Protein AF-A0A0M3JGM7-F1 (afdb_monomer_lite)

Radius of gyration: 19.98 Å; chains: 1; bounding box: 47×56×38 Å

Foldseek 3Di:
DDAPVQLVVVLVVLLVVLPDDFDPPDPPPPPDDPPVNRVVSSVVSVVPDDVVSVDDDPVCLDQDPVRNRSDRDDDHCDCPVNVDPPVVCVVVPDDDDDDDDDDPCNCVSRDPPPPDDDDDD

Sequence (121 aa):
MNSTRRVRNALMLHARQIGWKYPENGEDIWQFCDEKAMNRDMIEYLKEKRASALSLGVRSLRKRKDNIYGIDFTPVYDRDFFPEPIEELRKTAPKKKCITGTTEYEGLFFGRRLLHISKSS

Secondary structure (DSSP, 8-state):
-B-HHHHHHHHHHHHHHTT----SS-TT-TTTS-H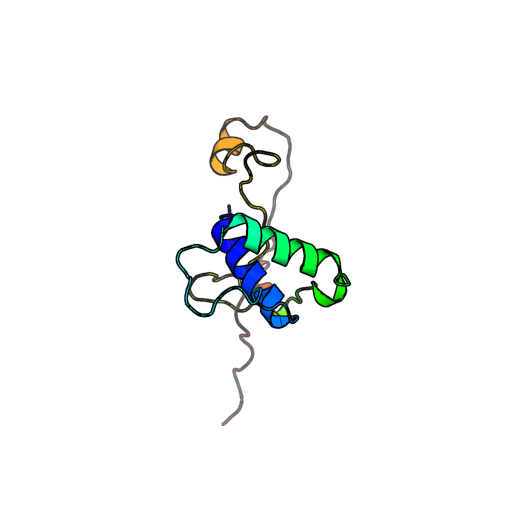HHHHHHHHHHHHTS-HHHH---GGG----SS-TT------B--SSSSSS-HHHHHHHSPP--------TTGGGGGS----------

pLDDT: mean 80.11, std 16.75, range [38.72, 96.56]

InterPro domains:
  IPR002018 Carboxylesterase, type B [PF00135] (33-115)
  IPR029058 Alpha/Beta hydrolase fold [G3DSA:3.40.50.1820] (8-121)
  IPR029058 Alpha/Beta hydrolase fold [SSF53474] (40-116)

Organism: Anisakis simplex (NCBI:txid6269)

Structure (mmCIF, N/CA/C/O backbone):
data_AF-A0A0M3JGM7-F1
#
_entry.id   AF-A0A0M3JGM7-F1
#
loop_
_atom_site.group_PDB
_atom_site.id
_atom_site.type_symbol
_atom_site.label_atom_id
_atom_site.label_alt_id
_atom_site.label_comp_id
_atom_site.label_asym_id
_atom_site.label_entity_id
_atom_site.label_seq_id
_atom_site.pdbx_PDB_ins_code
_atom_site.Cartn_x
_atom_site.Cartn_y
_atom_site.Cartn_z
_atom_site.occupancy
_atom_site.B_iso_or_equiv
_atom_site.auth_seq_id
_atom_site.auth_comp_id
_atom_site.auth_asym_id
_atom_site.auth_atom_id
_atom_site.pdbx_PDB_model_num
ATOM 1 N N . MET A 1 1 ? 0.986 4.294 11.064 1.00 70.06 1 MET A N 1
ATOM 2 C CA . MET A 1 1 ? 0.924 4.036 9.595 1.00 70.06 1 MET A CA 1
ATOM 3 C C . MET A 1 1 ? 2.307 4.150 8.960 1.00 70.06 1 MET A C 1
ATOM 5 O O . MET A 1 1 ? 3.199 4.720 9.581 1.00 70.06 1 MET A O 1
ATOM 9 N N . ASN A 1 2 ? 2.508 3.599 7.758 1.00 75.56 2 ASN A N 1
ATOM 10 C CA . ASN A 1 2 ? 3.779 3.737 7.039 1.00 75.56 2 ASN A CA 1
ATOM 11 C C . ASN A 1 2 ? 3.912 5.150 6.444 1.00 75.56 2 ASN A C 1
ATOM 13 O O . ASN A 1 2 ? 2.904 5.785 6.130 1.00 75.56 2 ASN A O 1
ATOM 17 N N . SER A 1 3 ? 5.137 5.660 6.303 1.00 83.19 3 SER A N 1
ATOM 18 C CA . SER A 1 3 ? 5.353 6.981 5.704 1.00 83.19 3 SER A CA 1
ATOM 19 C C . SER A 1 3 ? 5.499 6.874 4.191 1.00 83.19 3 SER A C 1
ATOM 21 O O . SER A 1 3 ? 6.104 5.930 3.677 1.00 83.19 3 SER A O 1
ATOM 23 N N . THR A 1 4 ? 4.996 7.878 3.473 1.00 87.19 4 THR A N 1
ATOM 24 C CA . THR A 1 4 ? 5.102 7.973 2.007 1.00 87.19 4 THR A CA 1
ATOM 25 C C . THR A 1 4 ? 6.548 7.840 1.536 1.00 87.19 4 THR A C 1
ATOM 27 O O . THR A 1 4 ? 6.827 7.105 0.594 1.00 87.19 4 THR A O 1
ATOM 30 N N . ARG A 1 5 ? 7.497 8.446 2.263 1.00 87.38 5 ARG A N 1
ATOM 31 C CA . ARG A 1 5 ? 8.938 8.326 1.995 1.00 87.38 5 ARG A CA 1
ATOM 32 C C . ARG A 1 5 ? 9.445 6.883 2.063 1.00 87.38 5 ARG A C 1
ATOM 34 O O . ARG A 1 5 ? 10.242 6.476 1.225 1.00 87.38 5 ARG A O 1
ATOM 41 N N . ARG A 1 6 ? 9.008 6.098 3.054 1.00 85.25 6 ARG A N 1
ATOM 42 C CA . ARG A 1 6 ? 9.443 4.698 3.200 1.00 85.25 6 ARG A CA 1
ATOM 43 C C . ARG A 1 6 ? 8.909 3.830 2.069 1.00 85.25 6 ARG A C 1
ATOM 45 O O . ARG A 1 6 ? 9.682 3.080 1.480 1.00 85.25 6 ARG A O 1
ATOM 52 N N . VAL A 1 7 ? 7.625 3.978 1.740 1.00 89.31 7 VAL A N 1
ATOM 53 C CA . VAL A 1 7 ? 7.004 3.256 0.621 1.00 89.31 7 VAL A CA 1
ATOM 54 C C . VAL A 1 7 ? 7.652 3.646 -0.704 1.00 89.31 7 VAL A C 1
ATOM 56 O O . VAL A 1 7 ? 8.015 2.767 -1.476 1.00 89.31 7 VAL A O 1
ATOM 59 N N . ARG A 1 8 ? 7.899 4.942 -0.935 1.00 90.19 8 ARG A N 1
ATOM 60 C CA . ARG A 1 8 ? 8.627 5.445 -2.110 1.00 90.19 8 ARG A CA 1
ATOM 61 C C . ARG A 1 8 ? 10.013 4.810 -2.233 1.00 90.19 8 ARG A C 1
ATOM 63 O O . ARG A 1 8 ? 10.365 4.323 -3.300 1.00 90.19 8 ARG A O 1
ATOM 70 N N . ASN A 1 9 ? 10.793 4.769 -1.153 1.00 87.94 9 ASN A N 1
ATOM 71 C CA . ASN A 1 9 ? 12.131 4.172 -1.181 1.00 87.94 9 ASN A CA 1
ATOM 72 C C . ASN A 1 9 ? 12.094 2.672 -1.494 1.00 87.94 9 ASN A C 1
ATOM 74 O O . ASN A 1 9 ? 12.902 2.191 -2.287 1.00 87.94 9 ASN A O 1
ATOM 78 N N . ALA A 1 10 ? 11.146 1.935 -0.914 1.00 88.12 10 ALA A N 1
ATOM 79 C CA . ALA A 1 10 ? 10.956 0.527 -1.238 1.00 88.12 10 ALA A CA 1
ATOM 80 C C . ALA A 1 10 ? 10.496 0.318 -2.689 1.00 88.12 10 ALA A C 1
ATOM 82 O O . ALA A 1 10 ? 10.992 -0.589 -3.358 1.00 88.12 10 ALA A O 1
ATOM 83 N N . LEU A 1 11 ? 9.612 1.186 -3.194 1.00 90.81 11 LEU A N 1
ATOM 84 C CA . LEU A 1 11 ? 9.156 1.167 -4.582 1.00 90.81 11 LEU A CA 1
ATOM 85 C C . LEU A 1 11 ? 10.310 1.408 -5.553 1.00 90.81 11 LEU A C 1
ATOM 87 O O . LEU A 1 11 ? 10.450 0.647 -6.500 1.00 90.81 11 LEU A O 1
ATOM 91 N N . MET A 1 12 ? 11.179 2.387 -5.283 1.00 90.31 12 MET A N 1
ATOM 92 C CA . MET A 1 12 ? 12.376 2.638 -6.096 1.00 90.31 12 MET A CA 1
ATOM 93 C C . MET A 1 12 ? 13.306 1.420 -6.122 1.00 90.31 12 MET A C 1
ATOM 95 O O . MET A 1 12 ? 13.783 1.028 -7.183 1.00 90.31 12 MET A O 1
ATOM 99 N N . LEU A 1 13 ? 13.550 0.780 -4.972 1.00 88.06 13 LEU A N 1
ATOM 100 C CA . LEU A 1 13 ? 14.367 -0.437 -4.918 1.00 88.06 13 LEU A CA 1
ATOM 101 C C . LEU A 1 13 ? 13.747 -1.576 -5.732 1.00 88.06 13 LEU A C 1
ATOM 103 O O . LEU A 1 13 ? 14.460 -2.259 -6.465 1.00 88.06 13 LEU A O 1
ATOM 107 N N . HIS A 1 14 ? 12.433 -1.770 -5.624 1.00 89.44 14 HIS A N 1
ATOM 108 C CA . HIS A 1 14 ? 11.730 -2.801 -6.376 1.00 89.44 14 HIS A CA 1
ATOM 109 C C . HIS A 1 14 ? 11.713 -2.504 -7.882 1.00 89.44 14 HIS A C 1
ATOM 111 O O . HIS A 1 14 ? 12.056 -3.376 -8.675 1.00 89.44 14 HIS A O 1
ATOM 117 N N . ALA A 1 15 ? 11.421 -1.261 -8.275 1.00 91.88 15 ALA A N 1
ATOM 118 C CA . ALA A 1 15 ? 11.470 -0.800 -9.659 1.00 91.88 15 ALA A CA 1
ATOM 119 C C . ALA A 1 15 ? 12.847 -1.085 -10.280 1.00 91.88 15 ALA A C 1
ATOM 121 O O . ALA A 1 15 ? 12.933 -1.638 -11.375 1.00 91.88 15 ALA A O 1
ATOM 122 N N . ARG A 1 16 ? 13.935 -0.811 -9.546 1.00 90.19 16 ARG A N 1
ATOM 123 C CA . ARG A 1 16 ? 15.303 -1.132 -9.984 1.00 90.19 16 ARG A CA 1
ATOM 124 C C . ARG A 1 16 ? 15.534 -2.629 -10.174 1.00 90.19 16 ARG A C 1
ATOM 126 O O . ARG A 1 16 ? 16.184 -3.022 -11.136 1.00 90.19 16 ARG A O 1
ATOM 133 N N . GLN A 1 17 ? 15.000 -3.472 -9.289 1.00 89.12 17 GLN A N 1
ATOM 134 C CA . GLN A 1 17 ? 15.122 -4.931 -9.414 1.00 89.12 17 GLN A CA 1
ATOM 135 C C . GLN A 1 17 ? 14.430 -5.478 -10.665 1.00 89.12 17 GLN A C 1
ATOM 137 O O . GLN A 1 17 ? 14.894 -6.468 -11.223 1.00 89.12 17 GLN A O 1
ATOM 142 N N . ILE A 1 18 ? 13.348 -4.836 -11.109 1.00 91.94 18 ILE A N 1
ATOM 143 C CA . ILE A 1 18 ? 12.603 -5.241 -12.309 1.00 91.94 18 ILE A CA 1
ATOM 144 C C . ILE A 1 18 ? 13.061 -4.508 -13.579 1.00 91.94 18 ILE A C 1
ATOM 146 O O . ILE A 1 18 ? 12.479 -4.713 -14.643 1.00 91.94 18 ILE A O 1
ATOM 150 N N . GLY A 1 19 ? 14.130 -3.707 -13.482 1.00 91.94 19 GLY A N 1
ATOM 151 C CA . GLY A 1 19 ? 14.836 -3.119 -14.620 1.00 91.94 19 GLY A CA 1
ATOM 152 C C . GLY A 1 19 ? 14.605 -1.625 -14.852 1.00 91.94 19 GLY A C 1
ATOM 153 O O . GLY A 1 19 ? 14.977 -1.137 -15.917 1.00 91.94 19 GLY A O 1
ATOM 154 N N . TRP A 1 20 ? 13.992 -0.893 -13.916 1.00 92.75 20 TRP A N 1
ATOM 155 C CA . TRP A 1 20 ? 13.938 0.570 -13.986 1.00 92.75 20 TRP A CA 1
ATOM 156 C C . TRP A 1 20 ? 15.335 1.151 -13.754 1.00 92.75 20 TRP A C 1
ATOM 158 O O . TRP A 1 20 ? 16.053 0.732 -12.838 1.00 92.75 20 TRP A O 1
ATOM 168 N N . LYS A 1 21 ? 15.720 2.124 -14.575 1.00 88.88 21 LYS A N 1
ATOM 169 C CA . LYS A 1 21 ? 16.975 2.866 -14.450 1.00 88.88 21 LYS A CA 1
ATOM 170 C C . LYS A 1 21 ? 16.655 4.320 -14.161 1.00 88.88 21 LYS A C 1
ATOM 172 O O . LYS A 1 21 ? 15.591 4.800 -14.530 1.00 88.88 21 LYS A O 1
ATOM 177 N N . TYR A 1 22 ? 17.591 5.008 -13.520 1.00 77.81 22 TYR A N 1
ATOM 178 C CA . TYR A 1 22 ? 17.483 6.453 -13.406 1.00 77.81 22 TYR A CA 1
ATOM 179 C C . TYR A 1 22 ? 17.508 7.079 -14.808 1.00 77.81 22 TYR A C 1
ATOM 181 O O . TYR A 1 22 ? 18.282 6.608 -15.648 1.00 77.81 22 TYR A O 1
ATOM 189 N N . PRO A 1 23 ? 16.688 8.111 -15.069 1.00 71.38 23 PRO A N 1
ATOM 190 C CA . PRO A 1 23 ? 16.793 8.876 -16.303 1.00 71.38 23 PRO A CA 1
ATOM 191 C C . PRO A 1 23 ? 18.207 9.465 -16.397 1.00 71.38 23 PRO A C 1
ATOM 193 O O . PRO A 1 23 ? 18.711 10.002 -15.413 1.00 71.38 23 PRO A O 1
ATOM 196 N N . GLU A 1 24 ? 18.850 9.346 -17.563 1.00 62.81 24 GLU A N 1
ATOM 197 C CA . GLU A 1 24 ? 20.281 9.628 -17.818 1.00 62.81 24 GLU A CA 1
ATOM 198 C C . GLU A 1 24 ? 20.706 11.106 -17.653 1.00 62.81 24 GLU A C 1
ATOM 200 O O . GLU A 1 24 ? 21.799 11.502 -18.054 1.00 62.81 24 GLU A O 1
ATOM 205 N N . ASN A 1 25 ? 19.898 11.937 -16.995 1.00 55.50 25 ASN A N 1
ATOM 206 C CA . ASN A 1 25 ? 20.221 13.328 -16.700 1.00 55.50 25 ASN A CA 1
ATOM 207 C C . ASN A 1 25 ? 21.149 13.444 -15.475 1.00 55.50 25 ASN A C 1
ATOM 209 O O . ASN A 1 25 ? 20.778 14.000 -14.442 1.00 55.50 25 ASN A O 1
ATOM 213 N N . GLY A 1 26 ? 22.378 12.950 -15.643 1.00 47.44 26 GLY A N 1
ATOM 214 C CA . GLY A 1 26 ? 23.552 13.354 -14.873 1.00 47.44 26 GLY A CA 1
ATOM 215 C C . GLY A 1 26 ? 23.883 12.481 -13.666 1.00 47.44 26 GLY A C 1
ATOM 216 O O . GLY A 1 26 ? 23.396 12.705 -12.556 1.00 47.44 26 GLY A O 1
ATOM 217 N N . GLU A 1 27 ? 24.842 11.579 -13.867 1.00 47.94 27 GLU A N 1
ATOM 218 C CA . GLU A 1 27 ? 25.781 11.107 -12.842 1.00 47.94 27 GLU A CA 1
ATOM 219 C C . GLU A 1 27 ? 26.613 12.303 -12.324 1.00 47.94 27 GLU A C 1
ATOM 221 O O . GLU A 1 27 ? 27.776 12.434 -12.663 1.00 47.94 27 GLU A O 1
ATOM 226 N N . ASP A 1 28 ? 25.978 13.245 -11.617 1.00 46.31 28 ASP A N 1
ATOM 227 C CA . ASP A 1 28 ? 26.620 14.212 -10.699 1.00 46.31 28 ASP A CA 1
ATOM 228 C C . ASP A 1 28 ? 25.630 15.161 -9.998 1.00 46.31 28 ASP A C 1
ATOM 230 O O . ASP A 1 28 ? 26.021 16.067 -9.262 1.00 46.31 28 ASP A O 1
ATOM 234 N N . ILE A 1 29 ? 24.317 14.966 -10.161 1.00 44.47 29 ILE A N 1
ATOM 235 C CA . ILE A 1 29 ? 23.328 15.901 -9.627 1.00 44.47 29 ILE A CA 1
ATOM 236 C C . ILE A 1 29 ? 22.332 15.184 -8.710 1.00 44.47 29 ILE A C 1
ATOM 238 O O . ILE A 1 29 ? 21.125 15.147 -8.942 1.00 44.47 29 ILE A O 1
ATOM 242 N N . TRP A 1 30 ? 22.816 14.722 -7.554 1.00 46.50 30 TRP A N 1
ATOM 243 C CA . TRP A 1 30 ? 21.942 14.498 -6.387 1.00 46.50 30 TRP A CA 1
ATOM 244 C C . TRP A 1 30 ? 21.236 15.795 -5.928 1.00 46.50 30 TRP A C 1
ATOM 246 O O . TRP A 1 30 ? 20.402 15.755 -5.027 1.00 46.50 30 TRP A O 1
ATOM 256 N N . GLN A 1 31 ? 21.565 16.942 -6.539 1.00 47.16 31 GLN A N 1
ATOM 257 C CA . GLN A 1 31 ? 21.201 18.279 -6.080 1.00 47.16 31 GLN A CA 1
ATOM 258 C C . GLN A 1 31 ? 20.080 18.981 -6.881 1.00 47.16 31 GLN A C 1
ATOM 260 O O . GLN A 1 31 ? 19.531 19.955 -6.377 1.00 47.16 31 GLN A O 1
ATOM 265 N N . PHE A 1 32 ? 19.681 18.501 -8.070 1.00 46.84 32 PHE A N 1
ATOM 266 C CA . PHE A 1 32 ? 18.677 19.187 -8.920 1.00 46.84 32 PHE A CA 1
ATOM 267 C C . PHE A 1 32 ? 17.670 18.286 -9.654 1.00 46.84 32 PHE A C 1
ATOM 269 O O . PHE A 1 32 ? 16.782 18.812 -10.325 1.00 46.84 32 PHE A O 1
ATOM 276 N N . CYS A 1 33 ? 17.736 16.956 -9.535 1.00 55.66 33 CYS A N 1
ATOM 277 C CA . CYS A 1 33 ? 16.642 16.125 -10.043 1.00 55.66 33 CYS A CA 1
ATOM 278 C C . CYS A 1 33 ? 15.396 16.340 -9.174 1.00 55.66 33 CYS A C 1
ATOM 280 O O . CYS A 1 33 ? 15.351 15.883 -8.031 1.00 55.66 33 CYS A O 1
ATOM 282 N N . ASP A 1 34 ? 14.393 17.041 -9.717 1.00 76.44 34 ASP A N 1
ATOM 283 C CA . ASP A 1 34 ? 13.104 17.254 -9.058 1.00 76.44 34 ASP A CA 1
ATOM 284 C C . ASP A 1 34 ? 12.527 15.902 -8.621 1.00 76.44 34 ASP A C 1
ATOM 286 O O . ASP A 1 34 ? 12.250 15.008 -9.429 1.00 76.44 34 ASP A O 1
ATOM 290 N N . GLU A 1 35 ? 12.345 15.762 -7.311 1.00 80.19 35 GLU A N 1
ATOM 291 C CA . GLU A 1 35 ? 11.810 14.577 -6.660 1.00 80.19 35 GLU A CA 1
ATOM 292 C C . GLU A 1 35 ? 10.504 14.104 -7.328 1.00 80.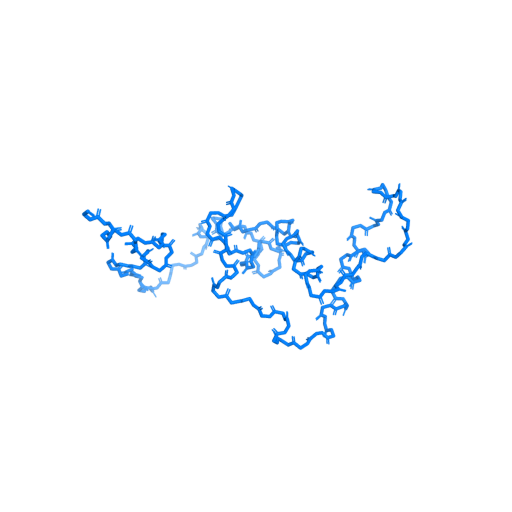19 35 GLU A C 1
ATOM 294 O O . GLU A 1 35 ? 10.246 12.895 -7.415 1.00 80.19 35 GLU A O 1
ATOM 299 N N . LYS A 1 36 ? 9.695 15.054 -7.818 1.00 85.06 36 LYS A N 1
ATOM 300 C CA . LYS A 1 36 ? 8.436 14.791 -8.519 1.00 85.06 36 LYS A CA 1
ATOM 301 C C . LYS A 1 36 ? 8.647 14.250 -9.928 1.00 85.06 36 LYS A C 1
ATOM 303 O O . LYS A 1 36 ? 7.896 13.362 -10.330 1.00 85.06 36 LYS A O 1
ATOM 308 N N . ALA A 1 37 ? 9.632 14.754 -10.667 1.00 85.25 37 ALA A N 1
ATOM 309 C CA . ALA A 1 37 ? 9.953 14.270 -12.009 1.00 85.25 37 ALA A CA 1
ATOM 310 C C . ALA A 1 37 ? 10.410 12.807 -11.960 1.00 85.25 37 ALA A C 1
ATOM 312 O O . ALA A 1 37 ? 9.877 11.969 -12.681 1.00 85.25 37 ALA A O 1
ATOM 313 N N . MET A 1 38 ? 11.292 12.477 -11.014 1.00 85.38 38 MET A N 1
ATOM 314 C CA . MET A 1 38 ? 11.748 11.103 -10.785 1.00 85.38 38 MET A CA 1
ATOM 315 C C . MET A 1 38 ? 10.598 10.162 -10.404 1.00 85.38 38 MET A C 1
ATOM 317 O O . MET A 1 38 ? 10.509 9.045 -10.906 1.00 85.38 38 MET A O 1
ATOM 321 N N . ASN A 1 39 ? 9.695 10.611 -9.526 1.00 90.19 39 ASN A N 1
ATOM 322 C CA . ASN A 1 39 ? 8.514 9.824 -9.173 1.00 90.19 39 ASN A CA 1
ATOM 323 C C . ASN A 1 39 ? 7.607 9.575 -10.372 1.00 90.19 39 ASN A C 1
ATOM 325 O O . ASN A 1 39 ? 7.058 8.485 -10.499 1.00 90.19 39 ASN A O 1
ATOM 329 N N . ARG A 1 40 ? 7.424 10.589 -11.219 1.00 91.50 40 ARG A N 1
ATOM 330 C CA . ARG A 1 40 ? 6.585 10.489 -12.410 1.00 91.50 40 ARG A CA 1
ATOM 331 C C . ARG A 1 40 ? 7.144 9.460 -13.384 1.00 91.50 40 ARG A C 1
ATOM 333 O O . ARG A 1 40 ? 6.411 8.543 -13.733 1.00 91.50 40 ARG A O 1
ATOM 340 N N . ASP A 1 41 ? 8.426 9.568 -13.717 1.00 91.56 41 ASP A N 1
ATOM 341 C CA . ASP A 1 41 ? 9.125 8.636 -14.607 1.00 91.56 41 ASP A CA 1
ATOM 342 C C . ASP A 1 41 ? 9.039 7.188 -14.096 1.00 91.56 41 ASP A C 1
ATOM 344 O O . ASP A 1 41 ? 8.590 6.285 -14.804 1.00 91.56 41 ASP A O 1
ATOM 348 N N . MET A 1 42 ? 9.345 6.976 -12.811 1.00 92.25 42 MET A N 1
ATOM 349 C CA . MET A 1 42 ? 9.217 5.661 -12.183 1.00 92.25 42 MET A CA 1
ATOM 350 C C . MET A 1 42 ? 7.784 5.118 -12.286 1.00 92.25 42 MET A C 1
ATOM 352 O O . MET A 1 42 ? 7.585 3.941 -12.576 1.00 92.25 42 MET A O 1
ATOM 356 N N . ILE A 1 43 ? 6.769 5.948 -12.035 1.00 94.44 43 ILE A N 1
ATOM 357 C CA . ILE A 1 43 ? 5.367 5.522 -12.100 1.00 94.44 43 ILE A CA 1
ATOM 358 C C . ILE A 1 43 ? 4.939 5.210 -13.536 1.00 94.44 43 ILE A C 1
ATOM 360 O O . ILE A 1 43 ? 4.208 4.242 -13.737 1.00 94.44 43 ILE A O 1
ATOM 364 N N . GLU A 1 44 ? 5.379 5.986 -14.523 1.00 94.88 44 GLU A N 1
ATOM 365 C CA . GLU A 1 44 ? 5.125 5.713 -15.942 1.00 94.88 44 GLU A CA 1
ATOM 366 C C . GLU A 1 44 ? 5.724 4.364 -16.347 1.00 94.88 44 GLU A C 1
ATOM 368 O O . GLU A 1 44 ? 4.995 3.499 -16.831 1.00 94.88 44 GLU A O 1
ATOM 373 N N . TYR A 1 45 ? 6.985 4.112 -15.990 1.00 94.56 45 TYR A N 1
ATOM 374 C CA . TYR A 1 45 ? 7.629 2.815 -16.197 1.00 94.56 45 TYR A CA 1
ATOM 375 C C . TYR A 1 45 ? 6.866 1.651 -15.542 1.00 94.56 45 TYR A C 1
ATOM 377 O O . TYR A 1 45 ? 6.718 0.576 -16.129 1.00 94.56 45 TYR A O 1
ATOM 385 N N . LEU A 1 46 ? 6.395 1.834 -14.303 1.00 95.06 46 LEU A N 1
ATOM 386 C CA . LEU A 1 46 ? 5.684 0.791 -13.559 1.00 95.06 46 LEU A CA 1
ATOM 387 C C . LEU A 1 46 ? 4.303 0.489 -14.152 1.00 95.06 46 LEU A C 1
ATOM 389 O O . LEU A 1 46 ? 3.888 -0.670 -14.142 1.00 95.06 46 LEU A O 1
ATOM 393 N N . LYS A 1 47 ? 3.606 1.498 -14.689 1.00 96.06 47 LYS A N 1
ATOM 394 C CA . LYS A 1 47 ? 2.286 1.338 -15.325 1.00 96.06 47 LYS A CA 1
ATOM 395 C C . LYS A 1 47 ? 2.323 0.441 -16.561 1.00 96.06 47 LYS A C 1
ATOM 397 O O . LYS A 1 47 ? 1.326 -0.206 -16.863 1.00 96.06 47 LYS A O 1
ATOM 402 N N . GLU A 1 48 ? 3.458 0.364 -17.247 1.00 96.19 48 GLU A N 1
ATOM 403 C CA . GLU A 1 48 ? 3.641 -0.506 -18.414 1.00 96.19 48 GLU A CA 1
ATOM 404 C C . GLU A 1 48 ? 3.861 -1.980 -18.040 1.00 96.19 48 GLU A C 1
ATOM 406 O O . GLU A 1 48 ? 3.806 -2.868 -18.896 1.00 96.19 48 GLU A O 1
ATOM 411 N N . LYS A 1 49 ? 4.151 -2.279 -16.768 1.00 95.31 49 LYS A N 1
ATOM 412 C CA . LYS A 1 49 ? 4.479 -3.641 -16.345 1.00 95.31 49 LYS A CA 1
ATOM 413 C C . LYS A 1 49 ? 3.234 -4.479 -16.119 1.00 95.31 49 LYS A C 1
ATOM 415 O O . LYS A 1 49 ? 2.236 -4.058 -15.542 1.00 95.31 49 LYS A O 1
ATOM 420 N N . ARG A 1 50 ? 3.341 -5.751 -16.505 1.00 95.38 50 ARG A N 1
ATOM 421 C CA . ARG A 1 50 ? 2.356 -6.772 -16.144 1.00 95.38 50 ARG A CA 1
ATOM 422 C C . ARG A 1 50 ? 2.325 -6.933 -14.625 1.00 95.38 50 ARG A C 1
ATOM 424 O O . ARG A 1 50 ? 3.374 -6.938 -13.984 1.00 95.38 50 ARG A O 1
ATOM 431 N N . ALA A 1 51 ? 1.144 -7.199 -14.071 1.00 91.88 51 ALA A N 1
ATOM 432 C CA . ALA A 1 51 ? 0.961 -7.410 -12.633 1.00 91.88 51 ALA A CA 1
ATOM 433 C C . ALA A 1 51 ? 1.907 -8.473 -12.040 1.00 91.88 51 ALA A C 1
ATOM 435 O O . ALA A 1 51 ? 2.379 -8.323 -10.919 1.00 91.88 51 ALA A O 1
ATOM 436 N N . SER A 1 52 ? 2.253 -9.515 -12.804 1.00 90.62 52 SER A N 1
ATOM 437 C CA . SER A 1 52 ? 3.207 -10.546 -12.376 1.00 90.62 52 SER A CA 1
ATOM 438 C C . SER A 1 52 ? 4.612 -10.001 -12.103 1.00 90.62 52 SER A C 1
ATOM 440 O O . SER A 1 52 ? 5.272 -10.477 -11.186 1.00 90.62 52 SER A O 1
ATOM 442 N N . ALA A 1 53 ? 5.062 -8.995 -12.858 1.00 89.25 53 ALA A N 1
ATOM 443 C CA . ALA A 1 53 ? 6.360 -8.354 -12.649 1.00 89.25 53 ALA A CA 1
ATOM 444 C C . ALA A 1 53 ? 6.360 -7.425 -11.424 1.00 89.25 53 ALA A C 1
ATOM 446 O O . ALA A 1 53 ? 7.398 -7.250 -10.801 1.00 89.25 53 ALA A O 1
ATOM 447 N N . LEU A 1 54 ? 5.196 -6.873 -11.068 1.00 89.69 54 LEU A N 1
ATOM 448 C CA . LEU A 1 54 ? 4.999 -6.040 -9.875 1.00 89.69 54 LEU A CA 1
ATOM 449 C C . LEU A 1 54 ? 4.712 -6.868 -8.613 1.00 89.69 54 LEU A C 1
ATOM 451 O O . LEU A 1 54 ? 4.662 -6.335 -7.505 1.00 89.69 54 LEU A O 1
ATOM 455 N N . SER A 1 55 ? 4.441 -8.164 -8.781 1.00 87.44 55 SER A N 1
ATOM 456 C CA . SER A 1 55 ? 4.011 -9.021 -7.686 1.00 87.44 55 SER A CA 1
ATOM 457 C C . SER A 1 55 ? 5.153 -9.298 -6.714 1.00 87.44 55 SER A C 1
ATOM 459 O O . SER A 1 55 ? 6.287 -9.593 -7.093 1.00 87.44 55 SER A O 1
ATOM 461 N N . LEU A 1 56 ? 4.824 -9.240 -5.428 1.00 81.31 56 LEU A N 1
ATOM 462 C CA . LEU A 1 56 ? 5.734 -9.550 -4.339 1.00 81.31 56 LEU A CA 1
ATOM 463 C C . LEU A 1 56 ? 5.253 -10.828 -3.672 1.00 81.31 56 LEU A C 1
ATOM 465 O O . LEU A 1 56 ? 4.145 -10.896 -3.143 1.00 81.31 56 LEU A O 1
ATOM 469 N N . GLY A 1 57 ? 6.077 -11.869 -3.731 1.00 73.12 57 GLY A N 1
ATOM 470 C CA . GLY A 1 57 ? 5.780 -13.118 -3.044 1.00 73.12 57 GLY A CA 1
ATOM 471 C C . GLY A 1 57 ? 6.027 -13.004 -1.542 1.00 73.12 57 GLY A C 1
ATOM 472 O O . GLY A 1 57 ? 6.833 -12.203 -1.087 1.00 73.12 57 GLY A O 1
ATOM 473 N N . VAL A 1 58 ? 5.456 -13.913 -0.754 1.00 66.19 58 VAL A N 1
ATOM 474 C CA . VAL A 1 58 ? 5.739 -14.033 0.695 1.00 66.19 58 VAL A CA 1
ATOM 475 C C . VAL A 1 58 ? 7.249 -14.164 0.984 1.00 66.19 58 VAL A C 1
ATOM 477 O O . VAL A 1 58 ? 7.736 -13.760 2.034 1.00 66.19 58 VAL A O 1
ATOM 480 N N . ARG A 1 59 ? 8.033 -14.669 0.020 1.00 60.97 59 ARG A N 1
ATOM 481 C CA . ARG A 1 59 ? 9.500 -14.764 0.106 1.00 60.97 59 ARG A CA 1
ATOM 482 C C . ARG A 1 59 ? 10.231 -13.416 0.040 1.00 60.97 59 ARG A C 1
ATOM 484 O O . ARG A 1 59 ? 11.375 -13.355 0.484 1.00 60.97 59 ARG A O 1
ATOM 491 N N . SER A 1 60 ? 9.613 -12.352 -0.482 1.00 60.78 60 SER A N 1
ATOM 492 C CA . SER A 1 60 ? 10.196 -11.003 -0.471 1.00 60.78 60 SER A CA 1
ATOM 493 C C . SER A 1 60 ? 10.037 -10.302 0.882 1.00 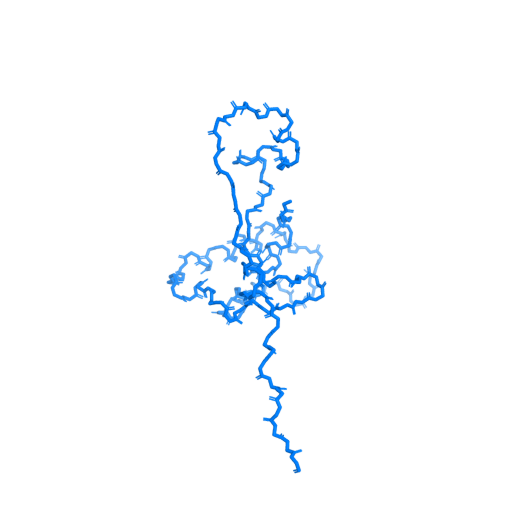60.78 60 SER A C 1
ATOM 495 O O . SER A 1 60 ? 10.619 -9.236 1.071 1.00 60.78 60 SER A O 1
ATOM 497 N N . LEU A 1 61 ? 9.326 -10.915 1.842 1.00 61.97 61 LEU A N 1
ATOM 498 C CA . LEU A 1 61 ? 9.227 -10.477 3.238 1.00 61.97 61 LEU A CA 1
ATOM 499 C C . LEU A 1 61 ? 10.545 -10.731 3.987 1.00 61.97 61 LEU A C 1
ATOM 501 O O . LEU A 1 61 ? 10.629 -11.515 4.936 1.00 61.97 61 LEU A O 1
ATOM 505 N N . ARG A 1 62 ? 11.630 -10.097 3.539 1.00 66.19 62 ARG A N 1
ATOM 506 C CA . ARG A 1 62 ? 12.923 -10.189 4.211 1.00 66.19 62 ARG A CA 1
ATOM 507 C C . ARG A 1 62 ? 12.977 -9.143 5.313 1.00 66.19 62 ARG A C 1
ATOM 509 O O . ARG A 1 62 ? 12.961 -7.945 5.045 1.00 66.19 62 ARG A O 1
ATOM 516 N N . LYS A 1 63 ? 13.097 -9.607 6.559 1.00 67.44 63 LYS A N 1
ATOM 517 C CA . LYS A 1 63 ? 13.306 -8.727 7.713 1.00 67.44 63 LYS A CA 1
ATOM 518 C C . LYS A 1 63 ? 14.578 -7.903 7.498 1.00 67.44 63 LYS A C 1
ATOM 520 O O . LYS A 1 63 ? 15.655 -8.466 7.289 1.00 67.44 63 LYS A O 1
ATOM 525 N N . ARG A 1 64 ? 14.449 -6.582 7.565 1.00 70.06 64 ARG A N 1
ATOM 526 C CA . ARG A 1 64 ? 15.560 -5.623 7.609 1.00 70.06 64 ARG A CA 1
ATOM 527 C C . ARG A 1 64 ? 15.534 -4.894 8.952 1.00 70.06 64 ARG A 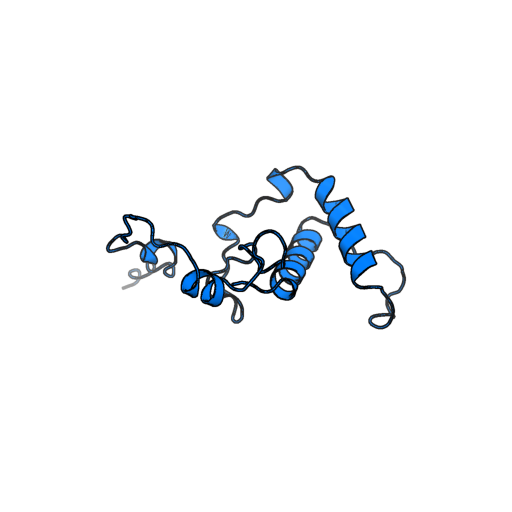C 1
ATOM 529 O O . ARG A 1 64 ? 14.511 -4.898 9.631 1.00 70.06 64 ARG A O 1
ATOM 536 N N . LYS A 1 65 ? 16.650 -4.271 9.346 1.00 69.12 65 LYS A N 1
ATOM 537 C CA . LYS A 1 65 ? 16.749 -3.519 10.615 1.00 69.12 65 LYS A CA 1
ATOM 538 C C . LYS A 1 65 ? 15.675 -2.428 10.719 1.00 69.12 65 LYS A C 1
ATOM 540 O O . LYS A 1 65 ? 15.162 -2.168 11.799 1.00 69.12 65 LYS A O 1
ATOM 545 N N . ASP A 1 66 ? 15.322 -1.828 9.590 1.00 67.81 66 ASP A N 1
ATOM 546 C CA . ASP A 1 66 ? 14.291 -0.807 9.445 1.00 67.81 66 ASP A CA 1
ATOM 547 C C . ASP A 1 66 ? 12.889 -1.388 9.178 1.00 67.81 66 ASP A C 1
ATOM 549 O O . ASP A 1 66 ? 11.898 -0.735 9.496 1.00 67.81 66 ASP A O 1
ATOM 553 N N . ASN A 1 67 ? 12.773 -2.613 8.653 1.00 72.69 67 ASN A N 1
ATOM 554 C CA . ASN A 1 67 ? 11.499 -3.301 8.418 1.00 72.69 67 ASN A CA 1
ATOM 555 C C . ASN A 1 67 ? 11.505 -4.733 8.981 1.00 72.69 67 ASN A C 1
ATOM 557 O O . ASN A 1 67 ? 11.775 -5.705 8.271 1.00 72.69 67 ASN A O 1
ATOM 561 N N . ILE A 1 68 ? 11.171 -4.862 10.266 1.00 69.31 68 ILE A N 1
ATOM 562 C CA . ILE A 1 68 ? 11.180 -6.143 10.992 1.00 69.31 68 ILE A CA 1
ATOM 563 C C . ILE A 1 68 ? 10.102 -7.135 10.528 1.00 69.31 68 ILE A C 1
ATOM 565 O O . ILE A 1 68 ? 10.202 -8.322 10.838 1.00 69.31 68 ILE A O 1
ATOM 569 N N . TYR A 1 69 ? 9.098 -6.670 9.782 1.00 70.94 69 TYR A N 1
ATOM 570 C CA . TYR A 1 69 ? 8.028 -7.507 9.233 1.00 70.94 69 TYR A CA 1
ATOM 571 C C . TYR A 1 69 ? 8.252 -7.845 7.753 1.00 70.94 69 TYR A C 1
ATOM 573 O O . TYR A 1 69 ? 7.612 -8.751 7.233 1.00 70.94 69 TYR A O 1
ATOM 581 N N . GLY A 1 70 ? 9.176 -7.154 7.075 1.00 77.50 70 GLY A N 1
ATOM 582 C CA . GLY A 1 70 ? 9.453 -7.337 5.647 1.00 77.50 70 GLY A CA 1
ATOM 583 C C . GLY A 1 70 ? 8.331 -6.853 4.721 1.00 77.50 70 GLY A C 1
ATOM 584 O O . GLY A 1 70 ? 8.391 -7.108 3.524 1.00 77.50 70 GLY A O 1
ATOM 585 N N . ILE A 1 71 ? 7.309 -6.170 5.249 1.00 82.69 71 ILE A N 1
ATOM 586 C CA . ILE A 1 71 ? 6.163 -5.675 4.476 1.00 82.69 71 ILE A CA 1
ATOM 587 C C . ILE A 1 71 ? 6.393 -4.193 4.177 1.00 82.69 71 ILE A C 1
ATOM 589 O O . ILE A 1 71 ? 6.282 -3.355 5.070 1.00 82.69 71 ILE A O 1
ATOM 593 N N . ASP A 1 72 ? 6.792 -3.871 2.949 1.00 85.25 72 ASP A N 1
ATOM 594 C CA . ASP A 1 72 ? 7.097 -2.491 2.551 1.00 85.25 72 ASP A CA 1
ATOM 595 C C . ASP A 1 72 ? 5.863 -1.743 2.011 1.00 85.25 72 ASP A C 1
ATOM 597 O O . ASP A 1 72 ? 5.704 -0.550 2.269 1.00 85.25 72 ASP A O 1
ATOM 601 N N . PHE A 1 73 ? 4.968 -2.443 1.309 1.00 88.88 73 PHE A N 1
ATOM 602 C CA . PHE A 1 73 ? 3.788 -1.869 0.656 1.00 88.88 73 PHE A CA 1
ATOM 603 C C . PHE A 1 73 ? 2.550 -2.064 1.528 1.00 88.88 73 PHE A C 1
ATOM 605 O O . PHE A 1 73 ? 1.821 -3.046 1.415 1.00 88.88 73 PHE A O 1
ATOM 612 N N . THR A 1 74 ? 2.352 -1.125 2.446 1.00 86.94 74 THR A N 1
ATOM 613 C CA . THR A 1 74 ? 1.205 -1.056 3.358 1.00 86.94 74 THR A CA 1
ATOM 614 C C . THR A 1 74 ? 0.500 0.290 3.206 1.00 86.94 74 THR A C 1
ATOM 616 O O . THR A 1 74 ? 1.102 1.221 2.661 1.00 86.94 74 THR A O 1
ATOM 619 N N . PRO A 1 75 ? -0.753 0.427 3.679 1.00 91.12 75 PRO A N 1
ATOM 620 C CA . PRO A 1 75 ? -1.451 1.706 3.647 1.00 91.12 75 PRO A CA 1
ATOM 621 C C . PRO A 1 75 ? -0.623 2.846 4.256 1.00 91.12 75 PRO A C 1
ATOM 623 O O . PRO A 1 75 ? -0.026 2.711 5.335 1.00 91.12 75 PRO A O 1
ATOM 626 N N . VAL A 1 76 ? -0.601 3.976 3.551 1.00 91.25 76 VAL A N 1
ATOM 627 C CA . VAL A 1 76 ? 0.079 5.209 3.960 1.00 91.25 76 VAL A CA 1
ATOM 628 C C . VAL A 1 76 ? -0.938 6.255 4.383 1.00 91.25 76 VAL A C 1
ATOM 630 O O . VAL A 1 76 ? -2.088 6.224 3.964 1.00 91.25 76 VAL A O 1
ATOM 633 N N . TYR A 1 77 ? -0.498 7.188 5.218 1.00 91.38 77 TYR A N 1
ATOM 634 C CA . TYR A 1 77 ? -1.237 8.423 5.445 1.00 91.38 77 TYR A CA 1
ATOM 635 C C . TYR A 1 77 ? -1.026 9.348 4.234 1.00 91.38 77 TYR A C 1
ATOM 637 O O . TYR A 1 77 ? 0.095 9.815 4.021 1.00 91.38 77 TYR A O 1
ATOM 645 N N . ASP A 1 78 ? -2.071 9.561 3.430 1.00 89.75 78 ASP A N 1
ATOM 646 C CA . ASP A 1 78 ? -2.019 10.292 2.153 1.00 89.75 78 ASP A CA 1
ATOM 647 C C . ASP A 1 78 ? -2.733 11.654 2.166 1.00 89.75 78 ASP A C 1
ATOM 649 O O . ASP A 1 78 ? -2.542 12.427 1.230 1.00 89.75 78 ASP A O 1
ATOM 653 N N . ARG A 1 79 ? -3.465 11.984 3.243 1.00 92.00 79 ARG A N 1
ATOM 654 C CA . ARG A 1 79 ? -4.278 13.208 3.396 1.00 92.00 79 ARG A CA 1
ATOM 655 C C . ARG A 1 79 ? -5.478 13.297 2.450 1.00 92.00 79 ARG A C 1
ATOM 657 O O . ARG A 1 79 ? -6.074 14.364 2.350 1.00 92.00 79 ARG A O 1
ATOM 664 N N . ASP A 1 80 ? -5.821 12.200 1.784 1.00 93.62 80 ASP A N 1
ATOM 665 C CA . ASP A 1 80 ? -6.971 12.103 0.888 1.00 93.62 80 ASP A CA 1
ATOM 666 C C . ASP A 1 80 ? -7.867 10.954 1.356 1.00 93.62 80 ASP A C 1
ATOM 668 O O . ASP A 1 80 ? -8.834 11.174 2.087 1.00 93.62 80 ASP A O 1
ATOM 672 N N . PHE A 1 81 ? -7.473 9.708 1.072 1.00 93.50 81 PHE A N 1
ATOM 673 C CA . PHE A 1 81 ? -8.193 8.534 1.555 1.00 93.50 81 PHE A CA 1
ATOM 674 C C . PHE A 1 81 ? -8.104 8.396 3.082 1.00 93.50 81 PHE A C 1
ATOM 676 O O . PHE A 1 81 ? -9.104 8.131 3.751 1.00 93.50 81 PHE A O 1
ATOM 683 N N . PHE A 1 82 ? -6.912 8.601 3.648 1.00 92.56 82 PHE A N 1
ATOM 684 C CA . PHE A 1 82 ? -6.718 8.776 5.084 1.00 92.56 82 PHE A CA 1
ATOM 685 C C . PHE A 1 82 ? -6.425 10.254 5.364 1.00 92.56 82 PHE A C 1
ATOM 687 O O . PHE A 1 82 ? -5.277 10.677 5.206 1.00 92.56 82 PHE A O 1
ATOM 694 N N . PRO A 1 83 ? -7.422 11.046 5.803 1.00 92.62 83 PRO A N 1
ATOM 695 C CA . PRO A 1 83 ? -7.245 12.483 6.014 1.00 92.62 83 PRO A CA 1
ATOM 696 C C . PRO A 1 83 ? -6.382 12.803 7.240 1.00 92.62 83 PRO A C 1
ATOM 698 O O . PRO A 1 83 ? -5.791 13.877 7.308 1.00 92.62 83 PRO A O 1
ATOM 701 N N . GLU A 1 84 ? -6.236 11.853 8.169 1.00 93.19 84 GLU A N 1
ATOM 702 C CA . GLU A 1 84 ? -5.400 11.947 9.369 1.00 93.19 84 GLU A CA 1
ATOM 703 C C . GLU A 1 84 ? -4.742 10.587 9.684 1.00 93.19 84 GLU A C 1
ATOM 705 O O . GLU A 1 84 ? -5.156 9.553 9.141 1.00 93.19 84 GLU A O 1
ATOM 710 N N . PRO A 1 85 ? -3.728 10.533 10.572 1.00 91.81 85 PRO A N 1
ATOM 711 C CA . PRO A 1 85 ? -3.209 9.271 11.092 1.00 91.81 85 PRO A CA 1
ATOM 712 C C . PRO A 1 85 ? -4.305 8.418 11.745 1.00 91.81 85 PRO A C 1
ATOM 714 O O . PRO A 1 85 ? -5.215 8.934 12.394 1.00 91.81 85 PRO A O 1
ATOM 717 N N . ILE A 1 86 ? -4.197 7.091 11.628 1.00 92.44 86 ILE A N 1
ATOM 718 C CA . ILE A 1 86 ? -5.205 6.151 12.143 1.00 92.44 86 ILE A CA 1
ATOM 719 C C . ILE A 1 86 ? -5.449 6.313 13.649 1.00 92.44 86 ILE A C 1
ATOM 721 O O . ILE A 1 86 ? -6.554 6.070 14.128 1.00 92.44 86 ILE A O 1
ATOM 725 N N . GLU A 1 87 ? -4.429 6.731 14.395 1.00 93.56 87 GLU A N 1
ATOM 726 C CA . GLU A 1 87 ? -4.506 7.009 15.824 1.00 93.56 87 GLU A CA 1
ATOM 727 C C . GLU A 1 87 ? -5.440 8.191 16.142 1.00 93.56 87 GLU A C 1
ATOM 729 O O . GLU A 1 87 ? -6.146 8.139 17.148 1.00 93.56 87 GLU A O 1
ATOM 734 N N . GLU A 1 88 ? -5.502 9.205 15.275 1.00 95.06 88 GLU A N 1
ATOM 735 C CA . GLU A 1 88 ? -6.403 10.359 15.412 1.00 95.06 88 GLU A CA 1
ATOM 736 C C . GLU A 1 88 ? -7.815 10.017 14.932 1.00 95.06 88 GLU A C 1
ATOM 738 O O . GLU A 1 88 ? -8.785 10.212 15.668 1.00 95.06 88 GLU A O 1
ATOM 743 N N . LEU A 1 89 ? -7.927 9.355 13.773 1.00 94.19 89 LEU A N 1
ATOM 744 C CA . LEU A 1 89 ? -9.209 8.898 13.224 1.00 94.19 89 LEU A CA 1
ATOM 745 C C . LEU A 1 89 ? -9.982 8.013 14.210 1.00 94.19 89 LEU A C 1
ATOM 747 O O . LEU A 1 89 ? -11.204 8.085 14.299 1.00 94.19 89 LEU A O 1
ATOM 751 N N . ARG A 1 90 ? -9.284 7.180 14.992 1.00 93.69 90 ARG A N 1
ATOM 752 C CA . ARG A 1 90 ? -9.907 6.315 16.008 1.00 93.69 90 ARG A CA 1
ATOM 753 C C . ARG A 1 90 ? -10.568 7.085 17.149 1.00 93.69 90 ARG A C 1
ATOM 755 O O . ARG A 1 90 ? -11.486 6.542 17.758 1.00 93.69 90 ARG A O 1
ATOM 762 N N . LYS A 1 91 ? -10.119 8.305 17.455 1.00 95.69 91 LYS A N 1
ATOM 763 C CA . LYS A 1 91 ? -10.686 9.123 18.541 1.00 95.69 91 LYS A CA 1
ATOM 764 C C . LYS A 1 91 ? -12.052 9.686 18.162 1.00 95.69 91 LYS A C 1
ATOM 766 O O . LYS A 1 91 ? -12.916 9.816 19.024 1.00 95.69 91 LYS A O 1
ATOM 771 N N . THR A 1 92 ? -12.242 10.002 16.883 1.00 95.06 92 THR A N 1
ATOM 772 C CA . THR A 1 92 ? -13.460 10.623 16.342 1.00 95.06 92 THR A CA 1
ATOM 773 C C . THR A 1 92 ? -14.378 9.625 15.634 1.00 95.06 92 THR A C 1
ATOM 775 O O . THR A 1 92 ? -15.540 9.935 15.370 1.00 95.06 92 THR A O 1
ATOM 778 N N . ALA A 1 93 ? -13.888 8.414 15.349 1.00 93.31 93 ALA A N 1
ATOM 779 C CA . ALA A 1 93 ? -14.642 7.377 14.660 1.00 93.31 93 ALA A CA 1
ATOM 780 C C . ALA A 1 93 ? -15.969 7.039 15.375 1.00 93.31 93 ALA A C 1
ATOM 782 O O . ALA A 1 93 ? -15.976 6.750 16.578 1.00 93.31 93 ALA A O 1
ATOM 783 N N . PRO A 1 94 ? -17.097 6.973 14.640 1.00 94.69 94 PRO A N 1
ATOM 784 C CA . PRO A 1 94 ? -18.355 6.488 15.186 1.00 94.69 94 PRO A CA 1
ATOM 785 C C . PRO A 1 94 ? -18.209 5.063 15.725 1.00 94.69 94 PRO A C 1
ATOM 787 O O . PRO A 1 94 ? -17.689 4.175 15.042 1.00 94.69 94 PRO A O 1
ATOM 790 N N . LYS A 1 95 ? -18.719 4.818 16.935 1.00 93.69 95 LYS A N 1
ATOM 791 C CA . LYS A 1 95 ? -18.733 3.475 17.523 1.00 93.69 95 LYS A CA 1
ATOM 792 C C . LYS A 1 95 ? -19.646 2.571 16.694 1.00 93.69 95 LYS A C 1
ATOM 794 O O . LYS A 1 95 ? -20.850 2.802 16.610 1.00 93.69 95 LYS A O 1
ATOM 799 N N . LYS A 1 96 ? -19.074 1.526 16.097 1.00 93.44 96 LYS A N 1
ATOM 800 C CA . LYS A 1 96 ? -19.804 0.482 15.368 1.00 93.44 96 LYS A CA 1
ATOM 801 C C . LYS A 1 96 ? -19.696 -0.832 16.130 1.00 93.44 96 LYS A C 1
ATOM 803 O O . LYS A 1 96 ? -18.658 -1.116 16.721 1.00 93.44 96 LYS A O 1
ATOM 808 N N . LYS A 1 97 ? -20.755 -1.645 16.099 1.00 95.94 97 LYS A N 1
ATOM 809 C CA . LYS A 1 97 ? -20.678 -3.028 16.584 1.00 95.94 97 LYS A CA 1
ATOM 810 C C . LYS A 1 97 ? -19.727 -3.792 15.660 1.00 95.94 97 LYS A C 1
ATOM 812 O O . LYS A 1 97 ? -20.017 -3.935 14.476 1.00 95.94 97 LYS A O 1
ATOM 817 N N . CYS A 1 98 ? -18.594 -4.232 16.192 1.00 94.75 98 CYS A N 1
ATOM 818 C CA . CYS A 1 98 ? -17.601 -5.022 15.477 1.00 94.75 98 CYS A CA 1
ATOM 819 C C . CYS A 1 98 ? -17.239 -6.265 16.292 1.00 94.75 98 CYS A C 1
ATOM 821 O O . CYS A 1 98 ? -17.278 -6.246 17.521 1.00 94.75 98 CYS A O 1
ATOM 823 N N . ILE A 1 99 ? -16.901 -7.344 15.591 1.00 96.56 99 ILE A N 1
ATOM 824 C CA . ILE A 1 99 ? -16.304 -8.540 16.183 1.00 96.56 99 ILE A CA 1
ATOM 825 C C . ILE A 1 99 ? -14.828 -8.508 15.804 1.00 96.56 99 ILE A C 1
ATOM 827 O O . ILE A 1 99 ? -14.494 -8.336 14.631 1.00 96.56 99 ILE A O 1
ATOM 831 N N . THR A 1 100 ? -13.953 -8.647 16.793 1.00 94.75 100 THR A N 1
ATOM 832 C CA . THR A 1 100 ? -12.507 -8.764 16.599 1.00 94.75 100 THR A CA 1
ATOM 833 C C . THR A 1 100 ? -12.000 -9.978 17.373 1.00 94.75 100 THR A C 1
ATOM 835 O O . THR A 1 100 ? -12.598 -10.389 18.366 1.00 94.75 100 THR A O 1
ATOM 838 N N . GLY A 1 101 ? -10.913 -10.578 16.900 1.00 95.75 101 GLY A N 1
ATOM 839 C CA . GLY A 1 101 ? -10.288 -11.739 17.520 1.00 95.75 101 GLY A CA 1
ATOM 840 C C . GLY A 1 101 ? -8.975 -12.066 16.822 1.00 95.75 101 GLY A C 1
ATOM 841 O O . GLY A 1 101 ? -8.716 -11.573 15.725 1.00 95.75 101 GLY A O 1
ATOM 842 N N . THR A 1 102 ? -8.155 -12.879 17.472 1.00 94.88 102 THR A N 1
ATOM 843 C CA . THR A 1 102 ? -6.876 -13.380 16.956 1.00 94.88 102 THR A CA 1
ATOM 844 C C . THR A 1 102 ? -6.834 -14.892 17.137 1.00 94.88 102 THR A C 1
ATOM 846 O O . THR A 1 102 ? -7.539 -15.430 17.993 1.00 94.88 102 THR A O 1
ATOM 849 N N . THR A 1 103 ? -6.000 -15.591 16.367 1.00 94.06 103 THR A N 1
ATOM 850 C CA . THR A 1 103 ? -5.767 -17.033 16.592 1.00 94.06 103 THR A CA 1
ATOM 851 C C . THR A 1 103 ? -4.577 -17.248 17.527 1.00 94.06 103 THR A C 1
ATOM 853 O O . THR A 1 103 ? -3.650 -16.437 17.533 1.00 94.06 103 THR A O 1
ATOM 856 N N . GLU A 1 104 ? -4.571 -18.340 18.302 1.00 94.19 104 GLU A N 1
ATOM 857 C CA . GLU A 1 104 ? -3.510 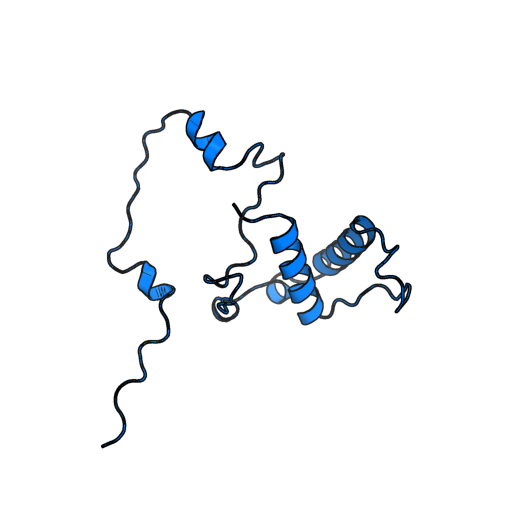-18.646 19.287 1.00 94.19 104 GLU A CA 1
ATOM 858 C C . GLU A 1 104 ? -2.099 -18.627 18.676 1.00 94.19 104 GLU A C 1
ATOM 860 O O . GLU A 1 104 ? -1.124 -18.272 19.336 1.00 94.19 104 GLU A O 1
ATOM 865 N N . TYR A 1 105 ? -1.997 -18.960 17.388 1.00 90.56 105 TYR A N 1
ATOM 866 C CA . TYR A 1 105 ? -0.736 -19.141 16.678 1.00 90.56 105 TYR A CA 1
ATOM 867 C C . TYR A 1 105 ? -0.578 -18.240 15.443 1.00 90.56 105 TYR A C 1
ATOM 869 O O . TYR A 1 105 ? 0.247 -18.528 14.576 1.00 90.56 105 TYR A O 1
ATOM 877 N N . GLU A 1 106 ? -1.309 -17.123 15.361 1.00 86.12 106 GLU A N 1
ATOM 878 C CA . GLU A 1 106 ? -1.278 -16.201 14.208 1.00 86.12 106 GLU A CA 1
ATOM 879 C C . GLU A 1 106 ? 0.145 -15.716 13.869 1.00 86.12 106 GLU A C 1
ATOM 881 O O . GLU A 1 106 ? 0.542 -15.605 12.707 1.00 86.12 106 GLU A O 1
ATOM 886 N N . GLY A 1 107 ? 0.964 -15.500 14.903 1.00 80.50 107 GLY A N 1
ATOM 887 C CA . GLY A 1 107 ? 2.347 -15.047 14.773 1.00 80.50 107 GLY A CA 1
ATOM 888 C C . GLY A 1 107 ? 3.327 -16.089 14.221 1.00 80.50 107 GLY A C 1
ATOM 889 O O . GLY A 1 107 ? 4.408 -15.698 13.771 1.00 80.50 107 GLY A O 1
ATOM 890 N N . LEU A 1 108 ? 2.985 -17.389 14.204 1.00 83.62 108 LEU A N 1
ATOM 891 C CA . LEU A 1 108 ? 3.882 -18.437 13.689 1.00 83.62 108 LEU A CA 1
ATOM 892 C C . LEU A 1 108 ? 4.215 -18.229 12.210 1.00 83.62 108 LEU A C 1
ATOM 894 O O . LEU A 1 108 ? 5.338 -18.508 11.796 1.00 83.62 108 LEU A O 1
ATOM 898 N N . PHE A 1 109 ? 3.291 -17.656 11.435 1.00 76.62 109 PHE A N 1
ATOM 899 C CA . PHE A 1 109 ? 3.518 -17.322 10.029 1.00 76.62 109 PHE A CA 1
ATOM 900 C C . PHE A 1 109 ? 4.670 -16.317 9.828 1.00 76.62 109 PHE A C 1
ATOM 902 O O . PHE A 1 109 ? 5.384 -16.370 8.828 1.00 76.62 109 PHE A O 1
ATOM 909 N N . PHE A 1 110 ? 4.894 -15.425 10.800 1.00 74.06 110 PHE A N 1
ATOM 910 C CA . PHE A 1 110 ? 5.929 -14.381 10.759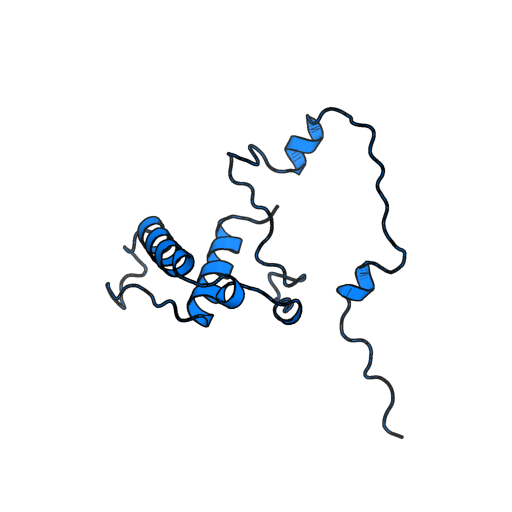 1.00 74.06 110 PHE A CA 1
ATOM 911 C C . PHE A 1 110 ? 7.158 -14.699 11.635 1.00 74.06 110 PHE A C 1
ATOM 913 O O . PHE A 1 110 ? 8.152 -13.951 11.639 1.00 74.06 110 PHE A O 1
ATOM 920 N N . GLY A 1 111 ? 7.101 -15.798 12.393 1.00 68.94 111 GLY A N 1
ATOM 921 C CA . GLY A 1 111 ? 8.198 -16.342 13.186 1.00 68.94 111 GLY A CA 1
ATOM 922 C C . GLY A 1 111 ? 9.324 -16.871 12.297 1.00 68.94 111 GLY A C 1
ATOM 923 O O . GLY A 1 111 ? 9.103 -17.333 11.180 1.00 68.94 111 GLY A O 1
ATOM 924 N N . ARG A 1 112 ? 10.579 -16.773 12.758 1.00 59.94 112 ARG A N 1
ATOM 925 C CA . ARG A 1 112 ? 11.711 -17.373 12.034 1.00 59.94 112 ARG A CA 1
ATOM 926 C C . ARG A 1 112 ? 11.462 -18.870 11.852 1.00 59.94 112 ARG A C 1
ATOM 928 O O . ARG A 1 112 ? 11.004 -19.525 12.776 1.00 59.94 112 ARG A O 1
ATOM 935 N N . ARG A 1 113 ? 11.883 -19.383 10.693 1.00 51.84 113 ARG A N 1
ATOM 936 C CA . ARG A 1 113 ? 12.230 -20.784 10.410 1.00 51.84 113 ARG A CA 1
ATOM 937 C C . ARG A 1 113 ? 12.899 -21.426 11.647 1.00 51.84 113 ARG A C 1
ATOM 939 O O . ARG A 1 113 ? 14.110 -21.324 11.807 1.00 51.84 113 ARG A O 1
ATOM 946 N N . LEU A 1 114 ? 12.103 -22.046 12.517 1.00 43.28 114 LEU A N 1
ATOM 947 C CA . LEU A 1 114 ? 12.505 -22.744 13.748 1.00 43.28 114 LEU A CA 1
ATOM 948 C C . LEU A 1 114 ? 12.431 -24.264 13.523 1.00 43.28 114 LEU A C 1
ATOM 950 O O . LEU A 1 114 ? 11.953 -25.019 14.354 1.00 43.28 114 LEU A O 1
ATOM 954 N N . LEU A 1 115 ? 12.886 -24.708 12.349 1.00 42.88 115 LEU A N 1
ATOM 955 C CA . LEU A 1 115 ? 13.069 -26.120 12.010 1.00 42.88 115 LEU A CA 1
ATOM 956 C C . LEU A 1 115 ? 14.443 -26.288 11.356 1.00 42.88 115 LEU A C 1
ATOM 958 O O . LEU A 1 115 ? 14.569 -26.486 10.150 1.00 42.88 115 LEU A O 1
ATOM 962 N N . HIS A 1 116 ? 15.477 -26.113 12.174 1.00 43.53 116 HIS A N 1
ATOM 963 C CA . HIS A 1 116 ? 16.769 -26.789 12.051 1.00 43.53 116 HIS A CA 1
ATOM 964 C C . HIS A 1 116 ? 17.285 -27.014 13.477 1.00 43.53 116 HIS A C 1
ATOM 966 O O . HIS A 1 116 ? 18.166 -26.314 13.964 1.00 43.53 116 HIS A O 1
ATOM 972 N N . ILE A 1 117 ? 16.657 -27.961 14.174 1.00 51.03 117 ILE A N 1
ATOM 973 C CA . ILE A 1 117 ? 17.245 -28.641 15.329 1.00 51.03 117 ILE A CA 1
ATOM 974 C C . ILE A 1 117 ? 17.126 -30.142 15.045 1.00 51.03 117 ILE A C 1
ATOM 976 O O . ILE A 1 117 ? 16.081 -30.618 14.606 1.00 51.03 117 ILE A O 1
ATOM 980 N N . SER A 1 118 ? 18.225 -30.849 15.306 1.00 45.06 118 SER A N 1
ATOM 981 C CA . SER A 1 118 ? 18.506 -32.278 15.099 1.00 45.06 118 SER A CA 1
ATOM 982 C C . SER A 1 118 ? 18.970 -32.686 13.691 1.00 45.06 118 SER A C 1
ATOM 984 O O . SER A 1 118 ? 18.182 -33.023 12.819 1.00 45.06 118 SER A O 1
ATOM 986 N N . LYS A 1 119 ? 20.290 -32.619 13.486 1.00 45.06 119 LYS A N 1
ATOM 987 C CA . LYS A 1 119 ? 21.223 -33.688 13.057 1.00 45.06 119 LYS A CA 1
ATOM 988 C C . LYS A 1 119 ? 22.609 -33.041 13.210 1.00 45.06 119 LYS A C 1
ATOM 990 O O . LYS A 1 119 ? 22.869 -32.042 12.558 1.00 45.06 119 LYS A O 1
ATOM 995 N N . SER A 1 120 ? 23.429 -33.406 14.184 1.00 38.72 120 SER A N 1
ATOM 996 C CA . SER A 1 120 ? 24.189 -34.654 14.199 1.00 38.72 120 SER A CA 1
ATOM 997 C C . SER A 1 120 ? 24.641 -35.003 15.621 1.00 38.72 120 SER A C 1
ATOM 999 O O . SER A 1 120 ? 25.182 -34.147 16.325 1.00 38.72 120 SER A O 1
ATOM 1001 N N . SER A 1 121 ? 24.399 -36.258 16.002 1.00 45.78 121 SER A N 1
ATOM 1002 C CA . SER A 1 121 ? 25.243 -37.009 16.936 1.00 45.78 121 SER A CA 1
ATOM 1003 C C . SER A 1 121 ? 26.655 -37.183 16.386 1.00 45.78 121 SER A C 1
ATOM 1005 O O . SER A 1 121 ? 26.803 -37.086 15.145 1.00 45.78 121 SER A O 1
#